Protein AF-A0A957QU69-F1 (afdb_monomer_lite)

Foldseek 3Di:
DVVQLVVLVVQLVVCVVVVNLLSNAQSQASNQVVVCVVPVQLDDPVNVVVCVVCVVF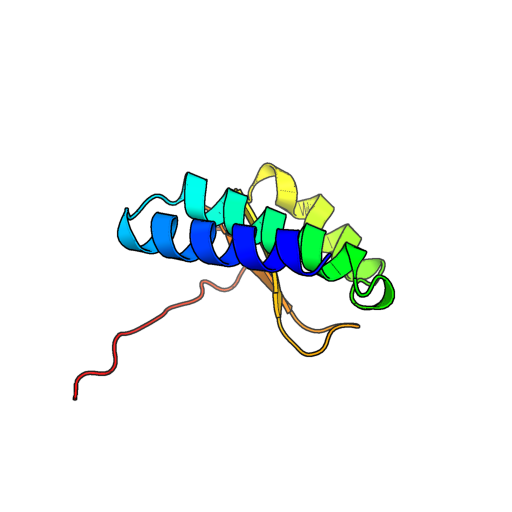ASHWHDPDPGPDDDIDGRGPDDDPPDDDDDDDDDDD

Structure (mmCIF, N/CA/C/O backbone):
data_AF-A0A957QU69-F1
#
_entry.id   AF-A0A957QU69-F1
#
loop_
_atom_site.group_PDB
_atom_site.id
_atom_site.type_symbol
_atom_site.label_atom_id
_atom_site.label_alt_id
_atom_site.label_comp_id
_atom_site.label_asym_id
_atom_site.label_entity_id
_atom_site.label_seq_id
_atom_site.pdbx_PDB_ins_code
_atom_site.Cartn_x
_atom_site.Cartn_y
_atom_site.Cartn_z
_atom_site.occupancy
_atom_site.B_iso_or_equiv
_atom_site.auth_seq_id
_atom_site.auth_comp_id
_atom_site.auth_asym_id
_atom_site.auth_atom_id
_atom_site.pdbx_PDB_model_num
ATOM 1 N N . GLY A 1 1 ? 14.414 -1.367 2.766 1.00 80.69 1 GLY A N 1
ATOM 2 C CA . GLY A 1 1 ? 13.717 -0.119 2.412 1.00 80.69 1 GLY A CA 1
ATOM 3 C C . GLY A 1 1 ? 13.683 0.081 0.912 1.00 80.69 1 GLY A C 1
ATOM 4 O O . GLY A 1 1 ? 12.747 -0.382 0.279 1.00 80.69 1 GLY A O 1
ATOM 5 N N . ALA A 1 2 ? 14.722 0.697 0.337 1.00 92.00 2 ALA A N 1
ATOM 6 C CA . ALA A 1 2 ? 14.708 1.153 -1.060 1.00 92.00 2 ALA A CA 1
ATOM 7 C C . ALA A 1 2 ? 14.460 0.038 -2.092 1.00 92.00 2 ALA A C 1
ATOM 9 O O . ALA A 1 2 ? 13.601 0.191 -2.951 1.00 92.00 2 ALA A O 1
ATOM 10 N N . GLN A 1 3 ? 15.136 -1.109 -1.967 1.00 96.88 3 GLN A N 1
ATOM 11 C CA . GLN A 1 3 ? 14.910 -2.258 -2.857 1.00 96.88 3 GLN A CA 1
ATOM 12 C C . GLN A 1 3 ? 13.467 -2.783 -2.787 1.00 96.88 3 GLN A C 1
ATOM 14 O O . GLN A 1 3 ? 12.882 -3.107 -3.814 1.00 96.88 3 GLN A O 1
ATOM 19 N N . ALA A 1 4 ? 12.880 -2.843 -1.586 1.00 97.38 4 ALA A N 1
ATOM 20 C CA . ALA A 1 4 ? 11.497 -3.287 -1.410 1.00 97.38 4 ALA A CA 1
ATOM 21 C C . ALA A 1 4 ? 10.507 -2.301 -2.046 1.00 97.38 4 ALA A C 1
ATOM 23 O O . ALA A 1 4 ? 9.548 -2.721 -2.683 1.00 97.38 4 ALA A O 1
ATOM 24 N N . LEU A 1 5 ? 10.774 -0.996 -1.926 1.00 96.31 5 LEU A N 1
ATOM 25 C CA . LEU A 1 5 ? 9.968 0.040 -2.567 1.00 96.31 5 LEU A CA 1
ATOM 26 C C . LEU A 1 5 ? 10.061 -0.032 -4.100 1.00 96.31 5 LEU A C 1
ATOM 28 O O . LEU A 1 5 ? 9.040 0.075 -4.777 1.00 96.31 5 LEU A O 1
ATOM 32 N N . ALA A 1 6 ? 11.260 -0.259 -4.645 1.00 97.75 6 ALA A N 1
ATOM 33 C CA . ALA A 1 6 ? 11.465 -0.450 -6.081 1.00 97.75 6 ALA A CA 1
ATOM 34 C C . ALA A 1 6 ? 10.700 -1.680 -6.599 1.00 97.75 6 ALA A C 1
ATOM 36 O O . ALA A 1 6 ? 9.884 -1.557 -7.506 1.00 97.75 6 ALA A O 1
ATOM 37 N N . ALA A 1 7 ? 10.855 -2.833 -5.941 1.00 98.19 7 ALA A N 1
ATOM 38 C CA . ALA A 1 7 ? 10.141 -4.055 -6.310 1.00 98.19 7 ALA A CA 1
ATOM 39 C C . ALA A 1 7 ? 8.610 -3.897 -6.233 1.00 98.19 7 ALA A C 1
ATOM 41 O O . ALA A 1 7 ? 7.888 -4.363 -7.113 1.00 98.19 7 ALA A O 1
ATOM 42 N N . ALA A 1 8 ? 8.099 -3.213 -5.203 1.00 98.00 8 ALA A N 1
ATOM 43 C CA . ALA A 1 8 ? 6.670 -2.931 -5.084 1.00 98.00 8 ALA A CA 1
ATOM 44 C C . ALA A 1 8 ? 6.16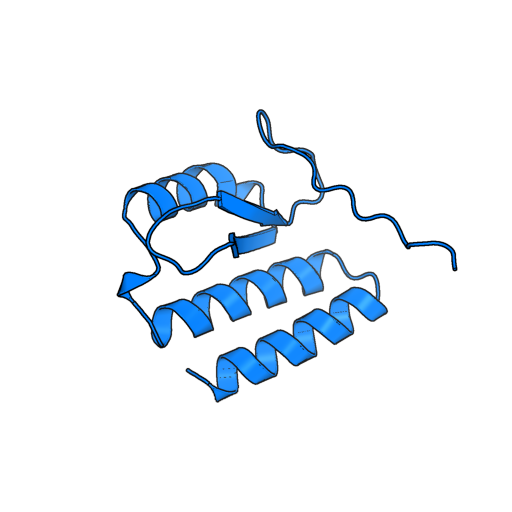9 -1.982 -6.188 1.00 98.00 8 ALA A C 1
ATOM 46 O O . ALA A 1 8 ? 5.033 -2.121 -6.640 1.00 98.00 8 ALA A O 1
ATOM 47 N N . THR A 1 9 ? 7.017 -1.065 -6.661 1.00 97.38 9 THR A N 1
ATOM 48 C CA . THR A 1 9 ? 6.707 -0.173 -7.786 1.00 97.38 9 THR A CA 1
ATOM 49 C C . THR A 1 9 ? 6.597 -0.954 -9.097 1.00 97.38 9 THR A C 1
ATOM 51 O O . THR A 1 9 ? 5.602 -0.800 -9.805 1.00 97.38 9 THR A O 1
ATOM 54 N N . ASP A 1 10 ? 7.543 -1.853 -9.382 1.00 98.50 10 ASP A N 1
ATOM 55 C CA . ASP A 1 10 ? 7.502 -2.710 -10.577 1.00 98.50 10 ASP A CA 1
ATOM 56 C C . ASP A 1 10 ? 6.271 -3.632 -10.573 1.00 98.50 10 ASP A C 1
ATOM 58 O O . ASP A 1 10 ? 5.582 -3.793 -11.588 1.00 98.50 10 ASP A O 1
ATOM 62 N N . ALA A 1 11 ? 5.941 -4.199 -9.407 1.00 98.56 11 ALA A N 1
ATOM 63 C CA . ALA A 1 11 ? 4.738 -5.005 -9.226 1.00 98.56 11 ALA A CA 1
ATOM 64 C C . ALA A 1 11 ? 3.456 -4.181 -9.429 1.00 98.56 11 ALA A C 1
ATOM 66 O O . ALA A 1 11 ? 2.513 -4.653 -10.065 1.00 98.56 11 ALA A O 1
ATOM 67 N N . CYS A 1 12 ? 3.426 -2.942 -8.929 1.00 98.19 12 CYS A N 1
ATOM 68 C CA . CYS A 1 12 ? 2.301 -2.026 -9.096 1.00 98.19 12 CYS A CA 1
ATOM 69 C C . CYS A 1 12 ? 2.070 -1.708 -10.576 1.00 98.19 12 CYS A C 1
ATOM 71 O O . CYS A 1 12 ? 0.950 -1.842 -11.067 1.00 98.19 12 CYS A O 1
ATOM 73 N N . TRP A 1 13 ? 3.137 -1.372 -11.307 1.00 98.19 13 TRP A N 1
ATOM 74 C CA . TRP A 1 13 ? 3.071 -1.126 -12.745 1.00 98.19 13 TRP A CA 1
ATOM 75 C C . TRP A 1 13 ? 2.548 -2.343 -13.511 1.00 98.19 13 TRP A C 1
ATOM 77 O O . TRP A 1 13 ? 1.609 -2.230 -14.300 1.00 98.19 13 TRP A O 1
ATOM 87 N N . SER A 1 14 ? 3.101 -3.521 -13.221 1.00 98.62 14 SER A N 1
ATOM 88 C CA . SER A 1 14 ? 2.688 -4.773 -13.858 1.00 98.62 14 SER A CA 1
ATOM 89 C C . SER A 1 14 ? 1.208 -5.081 -13.608 1.00 98.62 14 SER A C 1
ATOM 91 O O . SER A 1 14 ? 0.492 -5.447 -14.537 1.00 98.62 14 SER A O 1
ATOM 93 N N . ALA A 1 15 ? 0.720 -4.872 -12.381 1.00 98.50 15 ALA A N 1
ATOM 94 C CA . ALA A 1 15 ? -0.683 -5.084 -12.034 1.00 98.50 15 ALA A CA 1
ATOM 95 C C . ALA A 1 15 ? -1.626 -4.097 -12.740 1.00 98.50 15 ALA A C 1
ATOM 97 O O . ALA A 1 15 ? -2.690 -4.500 -13.209 1.00 98.50 15 ALA A O 1
ATOM 98 N N . ILE A 1 16 ? -1.225 -2.825 -12.873 1.00 96.12 16 ILE A N 1
ATOM 99 C CA . ILE A 1 16 ? -1.986 -1.831 -13.643 1.00 96.12 16 ILE A CA 1
ATOM 100 C C . ILE A 1 16 ? -2.093 -2.274 -15.103 1.00 96.12 16 ILE A C 1
ATOM 102 O 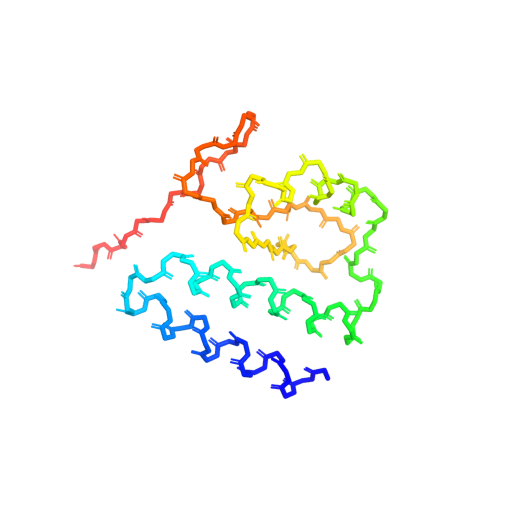O . ILE A 1 16 ? -3.191 -2.269 -15.647 1.00 96.12 16 ILE A O 1
ATOM 106 N N . MET A 1 17 ? -0.989 -2.693 -15.730 1.00 97.81 17 MET A N 1
ATOM 107 C CA . MET A 1 17 ? -0.990 -3.154 -17.127 1.00 97.81 17 MET A CA 1
ATOM 108 C C . MET A 1 17 ? -1.814 -4.431 -17.330 1.00 97.81 17 MET A C 1
ATOM 110 O O . MET A 1 17 ? -2.452 -4.591 -18.366 1.00 97.81 17 MET A O 1
ATOM 114 N N . ALA A 1 18 ? -1.839 -5.320 -16.336 1.00 98.25 18 ALA A N 1
ATOM 115 C CA . ALA A 1 18 ? -2.636 -6.544 -16.358 1.00 98.25 18 ALA A CA 1
ATOM 116 C C . ALA A 1 18 ? -4.119 -6.332 -15.995 1.00 98.25 18 ALA A C 1
ATOM 118 O O . ALA A 1 18 ? -4.882 -7.295 -15.991 1.00 98.25 18 ALA A O 1
ATOM 119 N N . HIS A 1 19 ? -4.529 -5.102 -15.663 1.00 96.62 19 HIS A N 1
ATOM 120 C CA . HIS A 1 19 ? -5.852 -4.788 -15.110 1.00 96.62 19 HIS A CA 1
ATOM 121 C C . HIS A 1 19 ? -6.200 -5.625 -13.853 1.00 96.62 19 HIS A C 1
ATOM 123 O O . HIS A 1 19 ? -7.368 -5.907 -13.585 1.00 96.62 19 HIS A O 1
ATOM 129 N N . ASP A 1 20 ? -5.194 -6.013 -13.062 1.00 98.00 20 ASP A N 1
ATOM 130 C CA . ASP A 1 20 ? -5.349 -6.810 -11.841 1.00 98.00 20 ASP A CA 1
ATOM 131 C C . ASP A 1 20 ? -5.526 -5.892 -10.623 1.00 98.00 20 ASP A C 1
ATOM 133 O O . ASP A 1 20 ? -4.559 -5.415 -10.024 1.00 98.00 20 ASP A O 1
ATOM 137 N N . VAL A 1 21 ? -6.780 -5.654 -10.228 1.00 96.94 21 VAL A N 1
ATOM 138 C CA . VAL A 1 21 ? -7.103 -4.800 -9.072 1.00 96.94 21 VAL A CA 1
ATOM 139 C C . VAL A 1 21 ? -6.566 -5.366 -7.751 1.00 96.94 21 VAL A C 1
ATOM 141 O O . VAL A 1 21 ? -6.159 -4.609 -6.866 1.00 96.94 21 VAL A O 1
ATOM 144 N N . GLN A 1 22 ? -6.501 -6.693 -7.626 1.00 98.06 22 GLN A N 1
ATOM 145 C CA . GLN A 1 22 ? -6.017 -7.380 -6.433 1.00 98.06 22 GLN A CA 1
ATOM 146 C C . GLN A 1 22 ? -4.496 -7.233 -6.321 1.00 98.06 22 GLN A C 1
ATOM 148 O O . GLN A 1 22 ? -3.970 -6.886 -5.261 1.00 98.06 22 GLN A O 1
ATOM 153 N N . GLY A 1 23 ? -3.783 -7.438 -7.430 1.00 98.44 23 GLY A N 1
ATOM 154 C CA . GLY A 1 23 ? -2.351 -7.170 -7.549 1.00 98.44 23 GLY A CA 1
ATOM 155 C C . GLY A 1 23 ? -2.012 -5.707 -7.298 1.00 98.44 23 GLY A C 1
ATOM 156 O O . GLY A 1 23 ? -1.081 -5.419 -6.545 1.00 98.44 23 GLY A O 1
ATOM 157 N N . PHE A 1 24 ? -2.810 -4.787 -7.842 1.00 98.12 24 PHE A N 1
ATOM 158 C CA . PHE A 1 24 ? -2.627 -3.352 -7.650 1.00 98.12 24 PHE A CA 1
ATOM 159 C C . PHE A 1 24 ? -2.769 -2.959 -6.174 1.00 98.12 24 PHE A C 1
ATOM 161 O O . PHE A 1 24 ? -1.896 -2.279 -5.634 1.00 98.12 24 PHE A O 1
ATOM 168 N N . GLY A 1 25 ? -3.809 -3.445 -5.487 1.00 98.00 25 GLY A N 1
ATOM 169 C CA . GLY A 1 25 ? -3.994 -3.226 -4.050 1.00 98.00 25 GLY A CA 1
ATOM 170 C C . GLY A 1 25 ? -2.826 -3.758 -3.216 1.00 98.00 25 GLY A C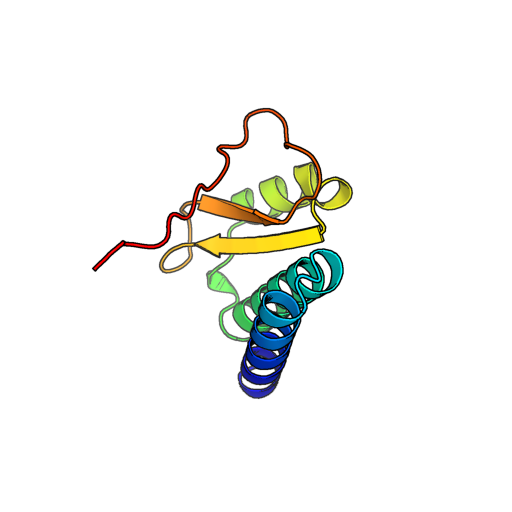 1
ATOM 171 O O . GLY A 1 25 ? -2.235 -3.011 -2.430 1.00 98.00 25 GLY A O 1
ATOM 172 N N . ARG A 1 26 ? -2.414 -5.013 -3.450 1.00 98.31 26 ARG A N 1
ATOM 173 C CA . ARG A 1 26 ? -1.262 -5.620 -2.758 1.00 98.31 26 ARG A CA 1
ATOM 174 C C . ARG A 1 26 ? 0.027 -4.824 -2.969 1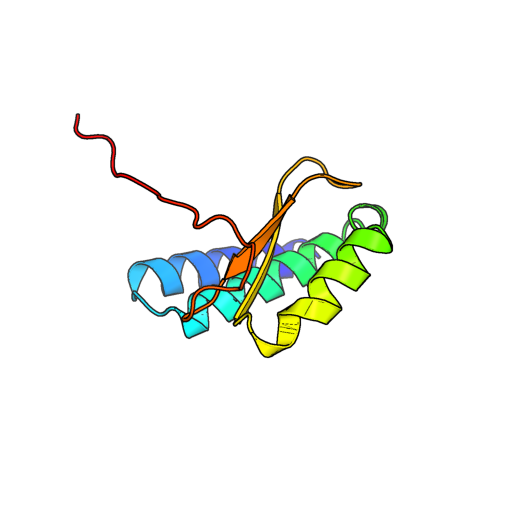.00 98.31 26 ARG A C 1
ATOM 176 O O . ARG A 1 26 ? 0.737 -4.551 -2.004 1.00 98.31 26 ARG A O 1
ATOM 183 N N . ALA A 1 27 ? 0.320 -4.424 -4.206 1.00 98.38 27 ALA A N 1
ATOM 184 C CA . ALA A 1 27 ? 1.526 -3.669 -4.539 1.00 98.38 27 ALA A CA 1
ATOM 185 C C . ALA A 1 27 ? 1.519 -2.246 -3.952 1.00 98.38 27 ALA A C 1
ATOM 187 O O . ALA A 1 27 ? 2.555 -1.756 -3.493 1.00 98.38 27 ALA A O 1
ATOM 188 N N . MET A 1 28 ? 0.350 -1.599 -3.897 1.00 97.12 28 MET A N 1
ATOM 189 C CA . MET A 1 28 ? 0.166 -0.306 -3.230 1.00 97.12 28 MET A CA 1
ATOM 190 C C . MET A 1 28 ? 0.435 -0.404 -1.727 1.00 97.12 28 MET A C 1
ATOM 192 O O . MET A 1 28 ? 1.196 0.399 -1.186 1.00 97.12 28 MET A O 1
ATOM 196 N N . ARG A 1 29 ? -0.111 -1.429 -1.062 1.00 97.00 29 ARG A N 1
ATOM 197 C CA . ARG A 1 29 ? 0.161 -1.693 0.356 1.00 97.00 29 ARG A CA 1
ATOM 198 C C . ARG A 1 29 ? 1.641 -1.991 0.610 1.00 97.00 29 ARG A C 1
ATOM 200 O O . ARG A 1 29 ? 2.219 -1.408 1.522 1.00 97.00 29 ARG A O 1
ATOM 207 N N . ALA A 1 30 ? 2.267 -2.832 -0.212 1.00 97.81 30 ALA A N 1
ATOM 208 C CA . ALA A 1 30 ? 3.693 -3.140 -0.094 1.00 97.81 30 ALA A CA 1
ATOM 209 C C . ALA A 1 30 ? 4.570 -1.888 -0.279 1.00 97.81 30 ALA A C 1
ATOM 211 O O . ALA A 1 30 ? 5.527 -1.683 0.466 1.00 97.81 30 ALA A O 1
ATOM 212 N N . SER A 1 31 ? 4.213 -1.011 -1.224 1.00 96.19 31 SER A N 1
ATOM 213 C CA . SER A 1 31 ? 4.879 0.284 -1.414 1.00 96.19 31 SER A CA 1
ATOM 214 C C . SER A 1 31 ? 4.767 1.166 -0.168 1.00 96.19 31 SER A C 1
ATOM 216 O O . SER A 1 31 ? 5.760 1.753 0.261 1.00 96.19 31 SER A O 1
ATOM 218 N N . PHE A 1 32 ? 3.581 1.233 0.446 1.00 94.56 32 PHE A N 1
ATOM 219 C CA . PHE A 1 32 ? 3.373 1.956 1.700 1.00 94.56 32 PHE A CA 1
ATOM 220 C C . PHE A 1 32 ? 4.227 1.378 2.836 1.00 94.56 32 PHE A C 1
ATOM 222 O O . PHE A 1 32 ? 4.970 2.116 3.474 1.00 94.56 32 PHE A O 1
ATOM 229 N N . GLU A 1 33 ? 4.193 0.063 3.050 1.00 95.00 33 GLU A N 1
ATOM 230 C CA . GLU A 1 33 ? 4.978 -0.621 4.088 1.00 95.00 33 GLU A CA 1
ATOM 231 C C . GLU A 1 33 ? 6.495 -0.417 3.899 1.00 95.00 33 GLU A C 1
ATOM 233 O O . GLU A 1 33 ? 7.223 -0.135 4.855 1.00 95.00 33 GLU A O 1
ATOM 238 N N . ALA A 1 34 ? 6.983 -0.472 2.656 1.00 95.69 34 ALA A N 1
ATOM 239 C CA . ALA A 1 34 ? 8.381 -0.195 2.341 1.00 95.69 34 ALA A CA 1
ATOM 240 C C . ALA A 1 34 ? 8.762 1.271 2.603 1.00 95.69 34 ALA A C 1
ATOM 242 O O . ALA A 1 34 ? 9.853 1.542 3.114 1.00 95.69 34 ALA A O 1
ATOM 243 N N . GLN A 1 35 ? 7.868 2.211 2.283 1.00 92.12 35 GLN A N 1
ATOM 244 C CA . GLN A 1 35 ? 8.069 3.639 2.514 1.00 92.12 35 GLN A CA 1
ATOM 245 C C . GLN A 1 35 ? 8.144 3.966 4.013 1.00 92.12 35 GLN A C 1
ATOM 247 O O . GLN A 1 35 ? 9.072 4.654 4.438 1.00 92.12 35 GLN A O 1
ATOM 252 N N . ILE A 1 36 ? 7.226 3.445 4.832 1.00 92.19 36 ILE A N 1
ATOM 253 C CA . ILE A 1 36 ? 7.212 3.708 6.283 1.00 92.19 36 ILE A CA 1
ATOM 254 C C . ILE A 1 36 ? 8.400 3.055 6.995 1.00 92.19 36 ILE A C 1
ATOM 256 O O . ILE A 1 36 ? 8.912 3.610 7.960 1.00 92.19 36 ILE A O 1
ATOM 260 N N . ALA A 1 37 ? 8.896 1.922 6.488 1.00 94.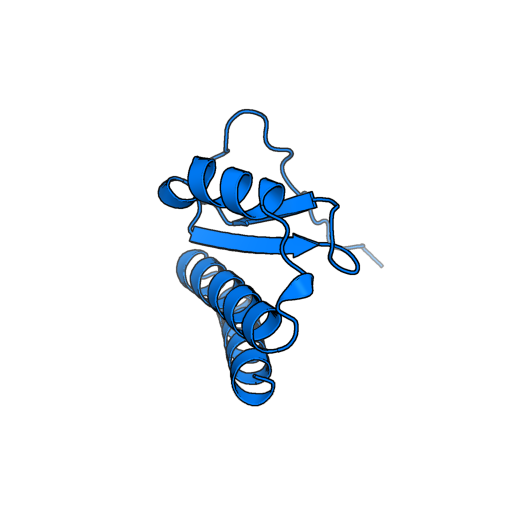00 37 ALA A N 1
ATOM 261 C CA . ALA A 1 37 ? 10.108 1.297 7.010 1.00 94.00 37 ALA A CA 1
ATOM 262 C C . ALA A 1 37 ? 11.359 2.164 6.775 1.00 94.00 37 ALA A C 1
ATOM 264 O O . ALA A 1 37 ? 12.320 2.079 7.533 1.00 94.00 37 ALA A O 1
ATOM 265 N N . MET A 1 38 ? 11.365 2.985 5.719 1.00 92.38 38 MET A N 1
ATOM 266 C CA . MET A 1 38 ? 12.448 3.937 5.442 1.00 92.38 38 MET A CA 1
ATOM 267 C C . MET A 1 38 ? 12.273 5.258 6.190 1.00 92.38 38 MET A C 1
ATOM 269 O O . MET A 1 38 ? 13.258 5.870 6.594 1.00 92.38 38 MET A O 1
ATOM 273 N N . PHE A 1 39 ? 11.029 5.700 6.359 1.00 90.31 39 PHE A N 1
ATOM 274 C CA . PHE A 1 39 ? 10.689 7.009 6.903 1.00 90.31 39 PHE A CA 1
ATOM 275 C C . PHE A 1 39 ? 9.543 6.873 7.920 1.00 90.31 39 PHE A C 1
ATOM 277 O O . PHE A 1 39 ? 8.394 7.214 7.619 1.00 90.31 39 PHE A O 1
ATOM 284 N N . PRO A 1 40 ? 9.831 6.380 9.136 1.00 88.06 40 PRO A N 1
ATOM 285 C CA . PRO A 1 40 ? 8.798 6.012 10.109 1.00 88.06 40 PRO A CA 1
ATOM 286 C C . PRO A 1 40 ? 7.900 7.187 10.516 1.00 88.06 40 PRO A C 1
ATOM 288 O O . PRO A 1 40 ? 6.710 7.004 10.755 1.00 88.06 40 PRO A O 1
ATOM 291 N N . ASN A 1 41 ? 8.433 8.411 10.496 1.00 88.38 41 ASN A N 1
ATOM 292 C CA . ASN A 1 41 ? 7.698 9.623 10.863 1.00 88.38 41 ASN A CA 1
ATOM 293 C C . ASN A 1 41 ? 6.718 10.117 9.777 1.00 88.38 41 ASN A C 1
ATOM 295 O O . ASN A 1 41 ? 6.063 11.138 9.974 1.00 88.38 41 ASN A O 1
ATOM 299 N N . MET A 1 42 ? 6.595 9.430 8.629 1.00 86.06 42 MET A N 1
ATOM 300 C CA . MET A 1 42 ? 5.573 9.764 7.625 1.00 86.06 42 MET A CA 1
ATOM 301 C C . MET A 1 42 ? 4.152 9.408 8.072 1.00 86.06 42 MET A C 1
ATOM 303 O O . MET A 1 42 ? 3.198 10.004 7.565 1.00 86.06 42 MET A O 1
ATOM 307 N N . VAL A 1 43 ? 4.003 8.460 9.002 1.00 88.44 43 VAL A N 1
ATOM 308 C CA . VAL A 1 43 ? 2.707 8.008 9.524 1.00 88.44 43 VAL A CA 1
ATOM 309 C C . VAL A 1 43 ? 2.449 8.650 10.876 1.00 88.44 43 VAL A C 1
ATOM 311 O O . VAL A 1 43 ? 3.287 8.594 11.771 1.00 88.44 43 VAL A O 1
ATOM 314 N N . THR A 1 44 ? 1.257 9.212 11.045 1.00 89.38 44 THR A N 1
ATOM 315 C CA . THR A 1 44 ? 0.769 9.699 12.339 1.00 89.38 44 THR A CA 1
ATOM 316 C C . THR A 1 44 ? -0.249 8.715 12.926 1.00 89.38 44 THR A C 1
ATOM 318 O O . THR A 1 44 ? -0.829 7.925 12.172 1.00 89.38 44 THR A O 1
ATOM 321 N N . PRO A 1 45 ? -0.533 8.765 14.242 1.00 90.69 45 PRO A N 1
ATOM 322 C CA . PRO A 1 45 ? -1.580 7.937 14.846 1.00 90.69 45 PRO A CA 1
ATOM 323 C C . PRO A 1 45 ? -2.932 8.059 14.127 1.00 90.69 45 PRO A C 1
ATOM 325 O O . PRO A 1 45 ? -3.532 7.052 13.781 1.00 90.69 45 PRO A O 1
ATOM 328 N N . GLY A 1 46 ? -3.346 9.278 13.759 1.00 89.81 46 GLY A N 1
ATOM 329 C CA . GLY A 1 46 ? -4.608 9.490 13.041 1.00 89.81 46 GLY A CA 1
ATOM 330 C C . GLY A 1 46 ? -4.656 8.848 11.648 1.00 89.81 46 GLY A C 1
ATOM 331 O O . GLY A 1 46 ? -5.722 8.420 11.207 1.00 89.81 46 GLY A O 1
ATOM 332 N N . VAL A 1 47 ? -3.515 8.731 10.956 1.00 89.75 47 VAL A N 1
ATOM 333 C CA . VAL A 1 47 ? -3.439 7.962 9.703 1.00 89.75 47 VAL A CA 1
ATOM 334 C C . VAL A 1 47 ? -3.611 6.470 9.974 1.00 89.75 47 VAL A C 1
ATOM 336 O O . VAL A 1 47 ? -4.310 5.797 9.218 1.00 89.75 47 VAL A O 1
ATOM 339 N N . ARG A 1 48 ? -2.994 5.955 11.043 1.00 90.62 48 ARG A N 1
ATOM 340 C CA . ARG A 1 48 ? -3.129 4.550 11.433 1.00 90.62 48 ARG A CA 1
ATOM 341 C C . ARG A 1 48 ? -4.580 4.209 11.761 1.00 90.62 48 ARG A C 1
ATOM 343 O O . ARG A 1 48 ? -5.110 3.279 11.168 1.00 90.62 48 ARG A O 1
ATOM 350 N N . ASP A 1 49 ? -5.238 5.035 12.569 1.00 92.81 49 ASP A N 1
ATOM 351 C CA . ASP A 1 49 ? -6.649 4.861 12.921 1.00 92.81 49 ASP A CA 1
ATOM 352 C C . ASP A 1 49 ? -7.554 4.866 11.681 1.00 92.81 49 ASP A C 1
ATOM 354 O O . ASP A 1 49 ? -8.524 4.116 11.601 1.00 92.81 49 ASP A O 1
ATOM 358 N N . LEU A 1 50 ? -7.257 5.720 10.694 1.00 91.06 50 LEU A N 1
ATOM 359 C CA . LEU A 1 50 ? -8.014 5.756 9.444 1.00 91.06 50 LEU A CA 1
ATOM 360 C C . LEU A 1 50 ? -7.814 4.480 8.617 1.00 91.06 50 LEU A C 1
ATOM 362 O O . LEU A 1 50 ? -8.784 3.968 8.065 1.00 91.06 50 LEU A O 1
ATOM 366 N N . ILE A 1 51 ? -6.586 3.965 8.541 1.00 92.88 51 ILE A N 1
ATOM 367 C CA . ILE A 1 51 ? -6.302 2.689 7.874 1.00 92.88 51 ILE A CA 1
ATOM 368 C C . ILE A 1 51 ? -7.040 1.557 8.589 1.00 92.88 51 ILE A C 1
ATOM 370 O O . ILE A 1 51 ? -7.741 0.799 7.930 1.00 92.88 51 ILE A O 1
ATOM 374 N N . ASP A 1 52 ? -6.945 1.476 9.914 1.00 94.81 52 ASP A N 1
ATOM 375 C CA . ASP A 1 52 ? -7.532 0.386 10.696 1.00 94.81 52 ASP A CA 1
ATOM 376 C C . ASP A 1 52 ? -9.070 0.358 10.590 1.00 94.81 52 ASP A C 1
ATOM 378 O O . ASP A 1 52 ? -9.667 -0.713 10.564 1.00 94.81 52 ASP A O 1
ATOM 382 N N . ARG A 1 53 ? -9.733 1.514 10.424 1.00 94.25 53 ARG A N 1
ATOM 383 C CA . ARG A 1 53 ? -11.189 1.581 10.173 1.00 94.25 53 ARG A CA 1
ATOM 384 C C . ARG A 1 53 ? -11.626 1.049 8.805 1.00 94.25 53 ARG A C 1
ATOM 386 O O . ARG A 1 53 ? -12.790 0.686 8.639 1.00 94.25 53 ARG A O 1
ATOM 393 N N . HIS A 1 54 ? -10.741 1.065 7.811 1.00 93.88 54 HIS A N 1
ATOM 394 C CA . HIS A 1 54 ? -11.096 0.769 6.420 1.00 93.88 54 HIS A CA 1
ATOM 395 C C . HIS A 1 54 ? -10.316 -0.403 5.815 1.00 93.88 54 HIS A C 1
ATOM 397 O O . HIS A 1 54 ? -10.594 -0.778 4.677 1.00 93.88 54 HIS A O 1
ATOM 403 N N . CYS A 1 55 ? -9.367 -0.996 6.542 1.00 93.62 55 CYS A N 1
ATOM 404 C CA . CYS A 1 55 ? -8.481 -2.038 6.026 1.00 93.62 55 CYS A CA 1
ATOM 405 C C . CYS A 1 55 ? -9.239 -3.293 5.576 1.00 93.62 55 CYS A C 1
ATOM 407 O O . CYS A 1 55 ? -8.872 -3.869 4.559 1.00 93.62 55 CYS A O 1
ATOM 409 N N . ASP A 1 56 ? -10.346 -3.648 6.232 1.00 94.88 56 ASP A N 1
ATOM 410 C CA . ASP A 1 56 ? -11.200 -4.779 5.833 1.00 94.88 56 ASP A CA 1
ATOM 411 C C . ASP A 1 56 ? -11.985 -4.524 4.534 1.00 94.88 56 ASP A C 1
ATOM 413 O O . ASP A 1 56 ? -12.485 -5.448 3.892 1.00 94.88 56 ASP A O 1
ATOM 417 N N . GLN A 1 57 ? -12.112 -3.257 4.134 1.00 95.38 57 GLN A N 1
ATOM 418 C CA . GLN A 1 57 ? -12.826 -2.832 2.928 1.00 95.38 57 GLN A CA 1
ATOM 419 C C . GLN A 1 57 ? -11.872 -2.457 1.784 1.00 95.38 57 GLN A C 1
ATOM 421 O O . GLN A 1 57 ? -12.320 -2.244 0.656 1.00 95.38 57 GLN A O 1
ATOM 426 N N . ALA A 1 58 ? -10.568 -2.374 2.061 1.00 96.81 58 ALA A N 1
ATOM 427 C CA . ALA A 1 58 ? -9.544 -1.934 1.128 1.00 96.81 58 ALA A CA 1
ATOM 428 C C . ALA A 1 58 ? -8.559 -3.065 0.801 1.00 96.81 58 ALA A C 1
ATOM 430 O O . ALA A 1 58 ? -8.076 -3.785 1.665 1.00 96.81 58 ALA A O 1
ATOM 431 N N . LEU A 1 59 ? -8.191 -3.173 -0.471 1.00 97.75 59 LEU A N 1
ATOM 432 C CA . LEU A 1 59 ? -7.148 -4.075 -0.961 1.00 97.75 59 LEU A CA 1
ATOM 433 C C . LEU A 1 59 ? -5.737 -3.543 -0.675 1.00 97.75 59 LEU A C 1
ATOM 435 O O . LEU A 1 59 ? -4.775 -4.306 -0.615 1.00 97.75 59 LEU A O 1
ATOM 439 N N . GLY A 1 60 ? -5.607 -2.225 -0.530 1.00 97.12 60 GLY A N 1
ATOM 440 C CA . GLY A 1 60 ? -4.359 -1.550 -0.202 1.00 97.12 60 GLY A CA 1
ATOM 441 C C . GLY A 1 60 ? -4.546 -0.051 -0.031 1.00 97.12 60 GLY A C 1
ATOM 442 O O . GLY A 1 60 ? -5.624 0.489 -0.280 1.00 97.12 60 GLY A O 1
ATOM 443 N N . TRP A 1 61 ? -3.494 0.632 0.406 1.00 95.75 61 TRP A N 1
ATOM 444 C CA . TRP A 1 61 ? -3.552 2.053 0.736 1.00 95.75 61 TRP A CA 1
ATOM 445 C C . TRP A 1 61 ? -2.199 2.735 0.573 1.00 95.75 61 TRP A C 1
ATOM 447 O O . TRP A 1 61 ? -1.154 2.087 0.566 1.00 95.75 61 TRP A O 1
ATOM 457 N N . LYS A 1 62 ? -2.226 4.065 0.472 1.00 92.31 62 LYS A N 1
ATOM 458 C CA . LYS A 1 62 ? -1.042 4.928 0.554 1.00 92.31 62 LYS A CA 1
ATOM 459 C C . LYS A 1 62 ? -1.375 6.236 1.262 1.00 92.31 62 LYS A C 1
ATOM 461 O O . LYS A 1 62 ? -2.509 6.710 1.196 1.00 92.31 62 LYS A O 1
ATOM 466 N N . ILE A 1 63 ? -0.364 6.873 1.840 1.00 89.75 63 ILE A N 1
ATOM 467 C CA . ILE A 1 63 ? -0.432 8.298 2.180 1.00 89.75 63 ILE A CA 1
ATOM 468 C C . ILE A 1 63 ? -0.104 9.093 0.915 1.00 89.75 63 ILE A C 1
ATOM 470 O O . ILE A 1 63 ? 0.817 8.746 0.173 1.00 89.75 63 ILE A O 1
ATOM 474 N N . SER A 1 64 ? -0.873 10.142 0.632 1.00 81.38 64 SER A N 1
ATOM 475 C CA . SER A 1 64 ? -0.595 11.064 -0.469 1.00 81.38 64 SER A CA 1
ATOM 476 C C . SER A 1 64 ? -0.210 12.440 0.073 1.00 81.38 64 SER A C 1
ATOM 478 O O . SER A 1 64 ? -0.978 13.047 0.815 1.00 81.38 64 SER A O 1
ATOM 480 N N . GLY A 1 65 ? 0.974 12.928 -0.309 1.00 76.25 65 GLY A N 1
ATOM 481 C CA . GLY A 1 65 ? 1.584 14.163 0.196 1.00 76.25 65 GLY A CA 1
ATOM 482 C C . GLY A 1 65 ? 3.040 13.942 0.620 1.00 76.25 65 GLY A C 1
ATOM 483 O O . GLY A 1 65 ? 3.621 12.907 0.304 1.00 76.25 65 GLY A O 1
ATOM 484 N N . ALA A 1 66 ? 3.619 14.901 1.347 1.00 71.94 66 ALA A N 1
ATOM 485 C CA . ALA A 1 66 ? 4.995 14.814 1.857 1.00 71.94 66 ALA A CA 1
ATOM 486 C C . ALA A 1 66 ? 5.154 13.905 3.101 1.00 71.94 66 ALA A C 1
ATOM 488 O O . ALA A 1 66 ? 6.277 13.638 3.518 1.00 71.94 66 ALA A O 1
ATOM 489 N N . GLY A 1 67 ? 4.046 13.436 3.690 1.00 65.69 67 GLY A N 1
ATOM 490 C CA . GLY A 1 67 ? 4.016 12.728 4.978 1.00 65.69 67 GLY A CA 1
ATOM 491 C C . GLY A 1 67 ? 3.619 13.640 6.148 1.00 65.69 67 GLY A C 1
ATOM 492 O O . GLY A 1 67 ? 3.559 14.859 5.999 1.00 65.69 67 GLY A O 1
ATOM 493 N N . GLY A 1 68 ? 3.289 13.052 7.307 1.00 61.66 68 GLY A N 1
ATOM 494 C CA . GLY A 1 68 ? 2.921 13.798 8.525 1.00 61.66 68 GLY A CA 1
ATOM 495 C C . GLY A 1 68 ? 1.480 14.336 8.567 1.00 61.66 68 GLY A C 1
ATOM 496 O O . GLY A 1 68 ? 1.117 15.050 9.497 1.00 61.66 68 GLY A O 1
ATOM 497 N N . GLY A 1 69 ? 0.649 13.992 7.578 1.00 67.38 69 GLY A N 1
ATOM 498 C CA . GLY A 1 69 ? -0.741 14.437 7.438 1.00 67.38 69 GLY A CA 1
ATOM 499 C C . GLY A 1 69 ? -1.250 14.279 5.999 1.00 67.38 69 GLY A C 1
ATOM 500 O O . GLY A 1 69 ? -0.604 13.625 5.179 1.00 67.38 69 GLY A O 1
ATOM 501 N N . GLY A 1 70 ? -2.397 14.887 5.683 1.00 79.50 70 GLY A N 1
ATOM 502 C CA . GLY A 1 70 ? -2.981 14.883 4.335 1.00 79.50 70 GLY A CA 1
ATOM 503 C C . GLY A 1 70 ? -4.080 13.836 4.150 1.00 79.50 70 GLY A C 1
ATOM 504 O O . GLY A 1 70 ? -4.919 13.656 5.029 1.00 79.50 70 GLY A O 1
ATOM 505 N N . TYR A 1 71 ? -4.087 13.166 2.996 1.00 85.44 71 TYR A N 1
ATOM 506 C CA . TYR A 1 71 ? -5.136 12.213 2.622 1.00 85.44 71 TYR A CA 1
ATOM 507 C C . TYR A 1 71 ? -4.572 10.800 2.474 1.00 85.44 71 TYR A C 1
ATOM 509 O O . TYR A 1 71 ? -3.492 10.600 1.907 1.00 85.44 71 TYR A O 1
ATOM 517 N N . VAL A 1 72 ? -5.338 9.813 2.939 1.00 91.12 72 VAL A N 1
ATOM 518 C CA . VAL A 1 72 ? -5.094 8.398 2.641 1.00 91.12 72 VAL A CA 1
ATOM 519 C C . VAL A 1 72 ? -5.883 8.035 1.391 1.00 91.12 72 VAL A C 1
ATOM 521 O O . VAL A 1 72 ? -7.082 8.291 1.307 1.00 91.12 72 VAL A O 1
ATOM 524 N N . ILE A 1 73 ? -5.203 7.444 0.415 1.00 93.56 73 ILE A N 1
ATOM 525 C CA . ILE A 1 73 ? -5.844 6.872 -0.768 1.00 93.56 73 ILE A CA 1
ATOM 526 C C . ILE A 1 73 ? -6.023 5.383 -0.507 1.00 93.56 73 ILE A C 1
ATOM 528 O O . ILE A 1 73 ? -5.054 4.700 -0.173 1.00 93.56 73 ILE A O 1
ATOM 532 N N . LEU A 1 74 ? -7.249 4.899 -0.682 1.00 95.88 74 LEU A N 1
ATOM 533 C CA . LEU A 1 74 ? -7.628 3.499 -0.524 1.00 95.88 74 LEU A CA 1
ATOM 534 C C . LEU A 1 74 ? -7.892 2.887 -1.903 1.00 95.88 74 LEU A C 1
ATOM 536 O O . LEU A 1 74 ? -8.552 3.493 -2.746 1.00 95.88 74 LEU A O 1
ATOM 540 N N . VAL A 1 75 ? -7.383 1.680 -2.123 1.00 96.62 75 VAL A N 1
ATOM 541 C CA . VAL A 1 75 ? -7.725 0.837 -3.270 1.00 96.62 75 VAL A CA 1
ATOM 542 C C . VAL A 1 75 ? -8.816 -0.120 -2.816 1.00 96.62 75 VAL A C 1
ATOM 544 O O . VAL A 1 75 ? -8.594 -0.877 -1.878 1.00 96.62 75 VAL A O 1
ATOM 547 N N . ALA A 1 76 ? -9.978 -0.105 -3.460 1.00 96.44 76 ALA A N 1
ATOM 548 C CA . ALA A 1 76 ? -11.104 -0.966 -3.111 1.00 96.44 76 ALA A CA 1
ATOM 549 C C . ALA A 1 76 ? -11.922 -1.324 -4.358 1.00 96.44 76 ALA A C 1
ATOM 551 O O . ALA A 1 76 ? -12.016 -0.528 -5.292 1.00 96.44 76 ALA A O 1
ATOM 552 N N . GLU A 1 77 ? -12.531 -2.512 -4.366 1.00 94.50 77 GLU A N 1
ATOM 553 C CA . GLU A 1 77 ? -13.460 -2.932 -5.431 1.00 94.50 77 GLU A CA 1
ATOM 554 C C . GLU A 1 77 ? -14.852 -2.325 -5.262 1.00 94.50 77 GLU A C 1
ATOM 556 O O . GLU A 1 77 ? -15.572 -2.106 -6.236 1.00 94.50 77 GLU A O 1
ATOM 561 N N . ARG A 1 78 ? -15.239 -2.056 -4.014 1.00 94.44 78 ARG A N 1
ATOM 562 C CA . ARG A 1 78 ? -16.516 -1.439 -3.663 1.00 94.44 78 ARG A CA 1
ATOM 563 C C . ARG A 1 78 ? -16.275 -0.032 -3.144 1.00 94.44 78 ARG A C 1
ATOM 565 O O . ARG A 1 78 ? -15.228 0.259 -2.570 1.00 94.44 78 ARG A O 1
ATOM 572 N N . ALA A 1 79 ? -17.256 0.841 -3.356 1.00 93.62 79 ALA A N 1
ATOM 573 C CA . ALA A 1 79 ? -17.219 2.176 -2.784 1.00 93.62 79 ALA A CA 1
ATOM 574 C C . ALA A 1 79 ? -17.167 2.081 -1.252 1.00 93.62 79 ALA A C 1
ATOM 576 O O . ALA A 1 79 ? -17.921 1.315 -0.653 1.00 93.62 79 ALA A O 1
ATOM 577 N N . ILE A 1 80 ? -16.280 2.866 -0.647 1.00 93.75 80 ILE A N 1
ATOM 578 C CA . ILE A 1 80 ? -16.200 3.023 0.804 1.00 93.75 80 ILE A CA 1
ATOM 579 C C . ILE A 1 80 ? -17.075 4.217 1.177 1.00 93.75 80 ILE A C 1
ATOM 581 O O . ILE A 1 80 ? -16.994 5.274 0.546 1.00 93.75 80 ILE A O 1
ATOM 585 N N . GLU A 1 81 ? -17.935 4.038 2.175 1.00 91.81 81 GLU A N 1
ATOM 586 C CA . GLU A 1 81 ? -18.832 5.089 2.647 1.00 91.81 81 GLU A CA 1
ATOM 587 C C . GLU A 1 81 ? -18.040 6.344 3.045 1.00 91.81 81 GLU A C 1
ATOM 589 O O . GLU A 1 81 ? -16.965 6.257 3.638 1.00 91.81 81 GLU A O 1
ATOM 594 N N . HIS A 1 82 ? -18.552 7.518 2.668 1.00 89.12 82 HIS A N 1
ATOM 595 C CA . HIS A 1 82 ? -17.915 8.826 2.873 1.00 89.12 82 HIS A CA 1
ATOM 596 C C . HIS A 1 82 ? -16.547 9.036 2.191 1.00 89.12 82 HIS A C 1
ATOM 598 O O . HIS A 1 82 ? -15.965 10.113 2.326 1.00 89.12 82 HIS A O 1
ATOM 604 N N . ALA A 1 83 ? -16.041 8.072 1.415 1.00 92.75 83 ALA A N 1
ATOM 605 C CA . ALA A 1 83 ? -14.832 8.256 0.623 1.00 92.75 83 ALA A CA 1
ATOM 606 C C . ALA A 1 83 ? -15.123 9.005 -0.687 1.00 92.75 83 ALA A C 1
ATOM 608 O O . ALA A 1 83 ? -16.158 8.825 -1.332 1.00 92.75 83 ALA A O 1
ATOM 609 N N . VAL A 1 84 ? -14.160 9.814 -1.128 1.00 93.19 84 VAL A N 1
ATOM 610 C CA . VAL A 1 84 ? -14.206 10.455 -2.446 1.00 93.19 84 VAL A CA 1
ATOM 611 C C . VAL A 1 84 ? -13.593 9.512 -3.476 1.00 93.19 84 VAL A C 1
ATOM 613 O O . VAL A 1 84 ? -12.429 9.128 -3.364 1.00 93.19 84 VAL A O 1
ATOM 616 N N . ARG A 1 85 ? -14.357 9.156 -4.514 1.00 92.88 85 ARG A N 1
ATOM 617 C CA . ARG A 1 85 ? -13.837 8.353 -5.627 1.00 92.88 85 ARG A CA 1
ATOM 618 C C . ARG A 1 85 ? -12.822 9.167 -6.430 1.00 92.88 85 ARG A C 1
ATOM 620 O O . ARG A 1 85 ? -13.180 10.164 -7.054 1.00 92.88 85 ARG A O 1
ATOM 627 N N . CYS A 1 86 ? -11.576 8.702 -6.486 1.00 90.25 86 CYS A N 1
ATOM 628 C CA . CYS A 1 86 ? -10.589 9.249 -7.412 1.00 90.25 86 CYS A CA 1
ATOM 629 C C . CYS A 1 86 ? -10.987 8.912 -8.857 1.00 90.25 86 CYS A C 1
ATOM 631 O O . CYS A 1 86 ? -11.102 7.741 -9.221 1.00 90.25 86 CYS A O 1
ATOM 633 N N . VAL A 1 87 ? -11.189 9.940 -9.684 1.00 88.44 87 VAL A N 1
ATOM 634 C CA . VAL A 1 87 ? -11.480 9.795 -11.116 1.00 88.44 87 VAL A CA 1
ATOM 635 C C . VAL A 1 87 ? -10.253 10.237 -11.903 1.00 88.44 87 VAL A C 1
ATOM 637 O O . VAL A 1 87 ? -9.874 11.407 -11.870 1.00 88.44 87 VAL A O 1
ATOM 640 N N . VAL A 1 88 ? -9.632 9.297 -12.615 1.00 83.31 88 VAL A N 1
ATOM 641 C CA . VAL A 1 88 ? -8.517 9.574 -13.527 1.00 83.31 88 VAL A CA 1
ATOM 642 C C . VAL A 1 88 ? -9.059 9.548 -14.949 1.00 83.31 88 VAL A C 1
ATOM 644 O O . VAL A 1 88 ? -9.663 8.567 -15.375 1.00 83.31 88 VAL A O 1
ATOM 647 N N . ARG A 1 89 ? -8.852 10.642 -15.680 1.00 85.25 89 ARG A N 1
ATOM 648 C CA . ARG A 1 89 ? -9.210 10.769 -17.094 1.00 85.25 89 ARG A CA 1
ATOM 649 C C . ARG A 1 89 ? -7.934 10.843 -17.918 1.00 85.25 89 ARG A C 1
ATOM 651 O O . ARG A 1 89 ? -7.016 11.574 -17.553 1.00 85.25 89 ARG A O 1
ATOM 658 N N . ARG A 1 90 ? -7.879 10.106 -19.027 1.00 83.50 90 ARG A N 1
ATOM 659 C CA . ARG A 1 90 ? -6.818 10.290 -20.019 1.00 83.50 90 ARG A CA 1
ATOM 660 C C . ARG A 1 90 ? -7.012 11.670 -20.649 1.00 83.50 90 ARG A C 1
ATOM 662 O O . ARG A 1 90 ? -8.103 11.960 -21.137 1.00 83.50 90 ARG A O 1
ATOM 669 N N . GLY A 1 91 ? -5.991 12.523 -20.592 1.00 83.94 91 GLY A N 1
ATOM 670 C CA . GLY A 1 91 ? -5.968 13.736 -21.406 1.00 83.94 91 GLY A CA 1
ATOM 671 C C . GLY A 1 91 ? -5.969 13.319 -22.873 1.00 83.94 91 GLY A C 1
ATOM 672 O O . GLY A 1 91 ? -5.144 12.494 -23.263 1.00 83.94 91 GLY A O 1
ATOM 673 N N . LEU A 1 92 ? -6.942 13.798 -23.642 1.00 76.38 92 LEU A N 1
ATOM 674 C CA . LEU A 1 92 ? -6.899 13.691 -25.095 1.00 76.38 92 LEU A CA 1
ATOM 675 C C . LEU A 1 92 ? -5.990 14.828 -25.571 1.00 76.38 92 LEU A C 1
ATOM 677 O O . LEU A 1 92 ? -6.294 15.988 -25.290 1.00 76.38 92 LEU A O 1
ATOM 681 N N . GLU A 1 93 ? -4.863 14.473 -26.183 1.00 62.34 93 GLU A N 1
ATOM 682 C CA . GLU A 1 93 ? -4.080 15.373 -27.040 1.00 62.34 93 GLU A CA 1
ATOM 683 C C . GLU A 1 93 ? -4.690 15.390 -28.443 1.00 62.34 93 GLU A C 1
ATOM 685 O O . GLU A 1 93 ? -5.145 14.308 -28.892 1.00 62.34 93 GLU A O 1
#

pLDDT: mean 91.6, std 8.04, range [61.66, 98.62]

Sequence (93 aa):
GAQALAAATDACWSAIMAHDVQGFGRAMRASFEAQIAMFPNMVTPGVRDLIDRHCDQALGWKISGAGGGGYVILVAERAIEHAVRCVVRRGLE

Radius of gyration: 13.62 Å; chains: 1; bounding box: 34×23×42 Å

Secondary structure (DSSP, 8-state):
-HHHHHHHHHHHHHHHHTT-HHHHHHHHHHHHHHHHHH-GGG--HHHHHHHHHHGGG-SEEEEESSSSSSEEEEE-SSPPTTPPPP---PPP-

=== Feature glossary ===
Reading guide. The protein is described through the following features:

Foldseek 3Di. A 3Di character summarizes, for each residue, the relative orientation of the Cα frame of its nearest spatial neighbor. Because it encodes fold topology rather than chemistry, 3Di alignments detect remote structural similarity that sequence alignment misses.

Contact-map, Ramachandran, and PAE plots. Plot images: a contact map (which residues are close in 3D, as an N×N binary image), a Ramachandran scatter (backbone torsion angles, revealing secondary-structure composition at a glance), and — for AlphaFold structures — a PAE heatmap (pairwise prediction confidence).

Radius of gyration, Cα contacts, bounding box. Radius of gyration (Rg) is the root-mean-square distance of Cα atoms from their centroid — a single number for overall size and compactness. A globular domain of N residues has Rg ≈ 2.2·N^0.38 Å; an extended or disordered chain has a much larger Rg. The Cα contact count is the number of residue pairs whose Cα atoms are within 8 Å and are more than four positions apart in sequence — a standard proxy for tertiary packing density. The bounding box is the smallest axis-aligned box enclosing all Cα atoms.

Secondary structure (8-state, DSSP). Eight-state secondary structure (DSSP): H is the canonical α-helix, G the tighter 3₁₀-helix, I the wider π-helix; E/B are β-structure, T and S are turns and bends, and '-' is everything else. DSSP derives these from the pattern of main-chain N–H···O=C hydrogen bonds, not from the sequence.

B-factor. B-factor (Debye–Waller factor) reflects atomic displacement in the crystal lattice. It is an experimental observable (units Å²), not a prediction; low values mean the atom is pinned down, high values mean it moves or is heterogeneous across the crystal.

pLDDT. pLDDT is the predicted lDDT-Cα score: AlphaFold's confidence that the local environment of each residue (all inter-atomic distances within 15 Å) is correctly placed. It is a per-residue number between 0 and 100, with higher meaning more reliable.

Nearest PDB structures. Nearest PDB neighbors are the top structural matches found by Foldseek when searching this structure against the entire Protein Data Bank. Each hit reports a TM-score (0 to 1; >0.5 almost always implies the same fold) and an E-value. These are *structural* homologs — they may share no detectable sequence similarity.

Solvent-accessible surface area. Accessible surface area quantifies burial. A residue with SASA near zero is packed into the hydrophobic core; one with SASA >100 Å² sits on the surface. Computed here via the Shrake–Rupley numerical algorithm with a 1.4 Å probe.

Rendered structure images. Structure images are PyMOL renders from six orthogonal camera directions. Cartoon representation draws helices as coils and strands as arrows; sticks shows the backbone as bonds; surface shows the solvent-excluded envelope. Rainbow coloring maps sequence position to hue (blue→red, N→C); chain coloring assigns a distinct color per polypeptide.

Backbone torsions (φ/ψ). φ (phi) and ψ (psi) are the two rotatable backbone dihedrals per residue: φ is the C(i-1)–N–Cα–C torsion, ψ is the N–Cα–C–N(i+1) torsion, both in degrees on (−180°, 180°]. α-helical residues cluster near (−60°, −45°); β-strand residues near (−120°, +130°). A Ramachandran plot is simply a scatter of (φ, ψ) for every residue.

Predicted aligned error. Predicted Aligned Error (PAE) is an AlphaFold confidence matrix: entry (i, j) is the expected error in the position of residue j, in ångströms, when the prediction is superimposed on the true structure at residue i. Low PAE within a block of residues means that block is internally rigid and well-predicted; high PAE between two blocks means their relative placement is uncertain even if each block individually is confident.

mmCIF coordinates. Structure coordinates are given as an mmCIF _atom_site loop: one row per atom with element, residue name, chain id, sequence number, and x/y/z position in Å. Only the four main-chain atoms per residue are included here; side chains are omitted to keep the record compact.

InterPro / GO / CATH / organism. Database cross-references. InterPro integrates a dozen domain/family signature databases into unified entries with residue-range hits. GO terms attach function/process/location labels with evidence codes. CATH codes position the fold in a four-level structural taxonomy. Organism is the NCBI-taxonomy species name.

Secondary structure (3-state, P-SEA). SS3 is a coarse helix/strand/coil call (letters a/b/c) made by the P-SEA algorithm from inter-Cα distances and dihedrals. It is less detailed than DSSP but needs only Cα positions.

Sequence. Sequence gives the chain of amino acids in standard one-letter code (A=alanine, C=cysteine, …, Y=tyrosine), read N→C. It is the only feature that is directly encoded by the gene; all structural features are derived from the folded form of this sequence.